Protein AF-T1DVP8-F1 (afdb_monomer)

Solvent-accessible surface area (backbone atoms only — not comparable to full-atom values): 8840 Å² total; per-residue (Å²): 131,79,77,41,39,28,33,31,38,52,31,48,59,34,44,65,61,51,18,40,41,72,55,34,86,56,40,41,77,79,38,34,23,38,67,53,70,70,31,46,52,26,22,42,69,70,41,74,88,59,73,73,39,49,56,69,89,39,65,82,51,50,74,64,54,72,96,73,65,79,42,82,45,71,54,77,83,56,71,92,77,52,89,74,73,96,76,73,63,71,47,76,55,101,91,42,80,46,67,63,50,54,66,54,48,35,43,73,32,49,47,57,90,83,62,55,76,64,98,63,63,62,71,59,45,44,51,51,44,69,75,44,65,50,31,61,60,50,24,51,52,40,47,56,54,65,75,79,110

Structure (mmCIF, N/CA/C/O backbone):
data_AF-T1DVP8-F1
#
_entry.id   AF-T1DVP8-F1
#
loop_
_atom_site.group_PDB
_atom_site.id
_atom_site.type_symbol
_atom_site.label_atom_id
_atom_site.label_alt_id
_atom_site.label_comp_id
_atom_site.labe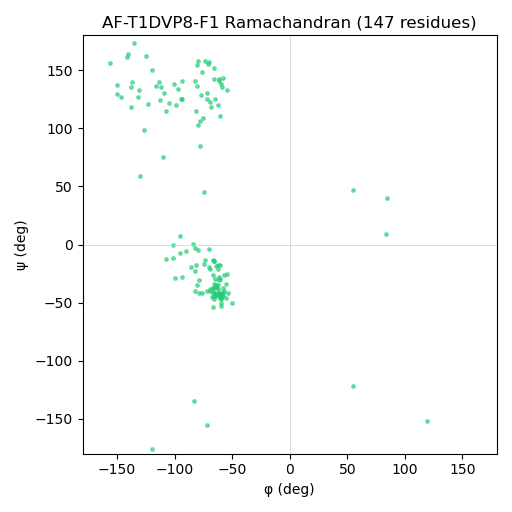l_asym_id
_atom_site.label_entity_id
_atom_site.label_seq_id
_atom_site.pdbx_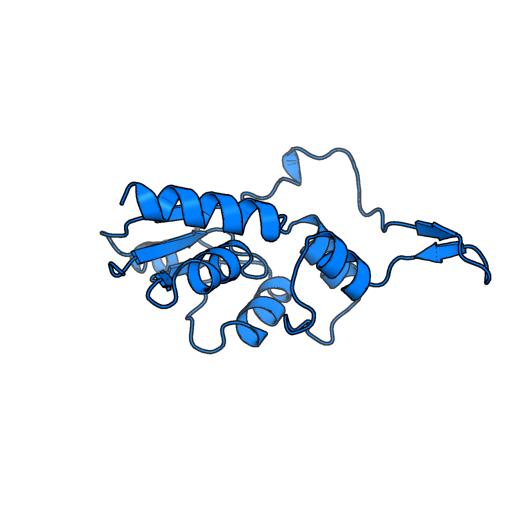PDB_ins_code
_atom_site.Cartn_x
_atom_site.Cartn_y
_atom_site.Cartn_z
_atom_site.occupancy
_atom_site.B_iso_or_equiv
_atom_site.auth_seq_id
_atom_site.auth_comp_id
_atom_site.auth_asym_id
_atom_site.auth_atom_id
_atom_site.pdbx_PDB_model_num
ATOM 1 N N . MET A 1 1 ? -23.608 -2.284 8.034 1.00 61.81 1 MET A N 1
ATOM 2 C CA . MET A 1 1 ? -22.327 -3.017 8.145 1.00 61.81 1 MET A CA 1
ATOM 3 C C . MET A 1 1 ? -21.630 -2.524 9.399 1.00 61.81 1 MET A C 1
ATOM 5 O O . MET A 1 1 ? -21.716 -1.330 9.664 1.00 61.81 1 MET A O 1
ATOM 9 N N . LYS A 1 2 ? -21.035 -3.419 10.195 1.00 75.50 2 LYS A N 1
ATOM 10 C CA . LYS A 1 2 ? -20.311 -3.050 11.421 1.00 75.50 2 LYS A CA 1
ATOM 11 C C . LYS A 1 2 ? -19.127 -2.143 11.053 1.00 75.50 2 LYS A C 1
ATOM 13 O O . LYS A 1 2 ? -18.514 -2.341 9.997 1.00 75.50 2 LYS A O 1
ATOM 18 N N . ASN A 1 3 ? -18.838 -1.140 11.882 1.00 88.12 3 ASN A N 1
ATOM 19 C CA . ASN A 1 3 ? -17.612 -0.357 11.730 1.00 88.12 3 ASN A CA 1
ATOM 20 C C . ASN A 1 3 ? -16.429 -1.295 11.979 1.00 88.12 3 ASN A C 1
ATOM 22 O O . ASN A 1 3 ? -16.401 -1.961 13.009 1.00 88.12 3 ASN A O 1
ATOM 26 N N . LEU A 1 4 ? -15.508 -1.364 11.019 1.00 93.81 4 LEU A N 1
ATOM 27 C CA . LEU A 1 4 ? -14.297 -2.173 11.111 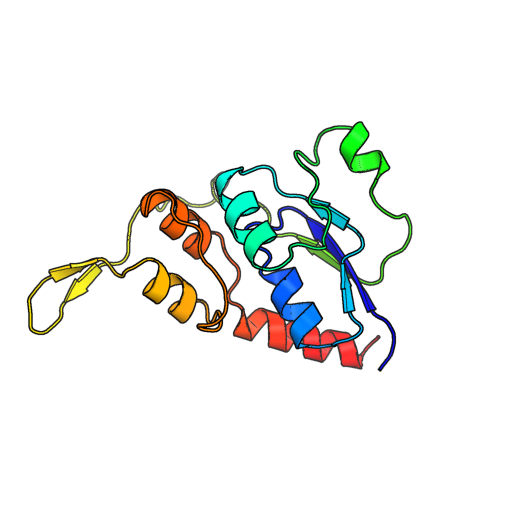1.00 93.81 4 LEU A CA 1
ATOM 28 C C . LEU A 1 4 ? -13.110 -1.231 11.268 1.00 93.81 4 LEU A C 1
ATOM 30 O O . LEU A 1 4 ? -12.945 -0.308 10.474 1.00 93.81 4 LEU A O 1
ATOM 34 N N . THR A 1 5 ? -12.261 -1.484 12.245 1.00 97.00 5 THR A N 1
ATOM 35 C CA . THR A 1 5 ? -11.037 -0.728 12.477 1.00 97.00 5 THR A CA 1
ATOM 36 C C . THR A 1 5 ? -9.820 -1.587 12.186 1.00 97.00 5 THR A C 1
ATOM 38 O O . THR A 1 5 ? -9.753 -2.752 12.572 1.00 97.00 5 THR A O 1
ATOM 41 N N . PHE A 1 6 ? -8.841 -1.024 11.487 1.00 97.56 6 PHE A N 1
ATOM 42 C CA . PHE A 1 6 ? -7.602 -1.734 11.198 1.00 97.56 6 PHE A CA 1
ATOM 43 C C . PHE A 1 6 ? -6.390 -0.817 11.277 1.00 97.56 6 PHE A C 1
ATOM 45 O O . PHE A 1 6 ? -6.512 0.408 11.194 1.00 97.56 6 PHE A O 1
ATOM 52 N N . ILE A 1 7 ? -5.220 -1.430 11.413 1.00 98.12 7 ILE A N 1
ATOM 53 C CA . ILE A 1 7 ? -3.925 -0.769 11.261 1.00 98.12 7 ILE A CA 1
ATOM 54 C C . ILE A 1 7 ? -3.128 -1.423 10.124 1.00 98.12 7 ILE A C 1
ATOM 56 O O . ILE A 1 7 ? -3.305 -2.612 9.855 1.00 98.12 7 ILE A O 1
ATOM 60 N N . ASP A 1 8 ? -2.276 -0.653 9.449 1.00 97.50 8 ASP A N 1
ATOM 61 C CA . ASP A 1 8 ? -1.498 -1.082 8.275 1.00 97.50 8 ASP A CA 1
ATOM 62 C C . ASP A 1 8 ? 0.000 -0.799 8.486 1.00 97.50 8 ASP A C 1
ATOM 64 O O . ASP A 1 8 ? 0.472 0.330 8.349 1.00 97.50 8 ASP A O 1
ATOM 68 N N . LEU A 1 9 ? 0.756 -1.816 8.895 1.00 96.81 9 LEU A N 1
ATOM 69 C CA . LEU A 1 9 ? 2.195 -1.718 9.137 1.00 96.81 9 LEU A CA 1
ATOM 70 C C . LEU A 1 9 ? 2.971 -2.120 7.882 1.00 96.81 9 LEU A C 1
ATOM 72 O O . LEU A 1 9 ? 2.618 -3.097 7.221 1.00 96.81 9 LEU A O 1
ATOM 76 N N . PHE A 1 10 ? 4.064 -1.413 7.581 1.00 96.19 10 PHE A N 1
ATOM 77 C CA . PHE A 1 10 ? 4.789 -1.593 6.314 1.00 96.19 10 PHE A CA 1
ATOM 78 C C . PHE A 1 10 ? 3.827 -1.422 5.125 1.00 96.19 10 PHE A C 1
ATOM 80 O O . PHE A 1 10 ? 3.734 -2.266 4.232 1.00 96.19 10 PHE A O 1
ATOM 87 N N . ALA A 1 11 ? 3.030 -0.352 5.184 1.00 96.81 11 ALA A N 1
ATOM 88 C CA . ALA A 1 11 ? 1.836 -0.168 4.367 1.00 96.81 11 ALA A CA 1
ATOM 89 C C . ALA A 1 11 ? 2.137 -0.102 2.860 1.00 96.81 11 ALA A C 1
ATOM 91 O O . ALA A 1 11 ? 1.255 -0.311 2.016 1.00 96.81 11 ALA A O 1
ATOM 92 N N . GLY A 1 12 ? 3.379 0.215 2.493 1.00 96.44 12 GLY A N 1
ATOM 93 C CA . GLY A 1 12 ? 3.833 0.384 1.129 1.00 96.44 12 GLY A CA 1
ATOM 94 C C . GLY A 1 12 ? 2.976 1.409 0.398 1.00 96.44 12 GLY A C 1
ATOM 95 O O . GLY A 1 12 ? 2.839 2.564 0.792 1.00 96.44 12 GLY A O 1
ATOM 96 N N . VAL A 1 13 ? 2.366 0.970 -0.698 1.00 97.56 13 VAL A N 1
ATOM 97 C CA . VAL A 1 13 ? 1.455 1.797 -1.502 1.00 97.56 13 VAL A CA 1
ATOM 98 C C . VAL A 1 13 ? 0.015 1.827 -0.966 1.00 97.56 13 VAL A C 1
ATOM 100 O O . VAL A 1 13 ? -0.837 2.472 -1.571 1.00 97.56 13 VAL A O 1
ATOM 103 N N . GLY A 1 14 ? -0.277 1.142 0.145 1.00 97.62 14 GLY A N 1
ATOM 104 C CA . GLY A 1 14 ? -1.602 1.071 0.772 1.00 97.62 14 GLY A CA 1
ATOM 105 C C . GLY A 1 14 ? -2.508 0.000 0.165 1.00 97.62 14 GLY A C 1
ATOM 106 O O . GLY A 1 14 ? -3.699 0.223 -0.062 1.00 97.62 14 GLY A O 1
ATOM 107 N N . GLY A 1 15 ? -1.940 -1.166 -0.147 1.00 97.75 15 GLY A N 1
ATOM 108 C CA . GLY A 1 15 ? -2.681 -2.279 -0.743 1.00 97.75 15 GLY A CA 1
ATOM 109 C C . GLY A 1 15 ? -3.739 -2.872 0.189 1.00 97.75 15 GLY A C 1
ATOM 110 O O . GLY A 1 15 ? -4.881 -3.078 -0.233 1.00 97.75 15 GLY A O 1
ATOM 111 N N . PHE A 1 16 ? -3.390 -3.085 1.463 1.00 97.81 16 PHE A N 1
ATOM 112 C CA . PHE A 1 16 ? -4.340 -3.520 2.489 1.00 97.81 16 PHE A CA 1
ATOM 113 C C . PHE A 1 16 ? -5.393 -2.447 2.751 1.00 97.81 16 PHE A C 1
ATOM 115 O O . PHE A 1 16 ? -6.586 -2.750 2.697 1.00 97.81 16 PHE A O 1
ATOM 122 N N . HIS A 1 17 ? -4.974 -1.187 2.915 1.00 97.81 17 HIS A N 1
ATOM 123 C CA . HIS A 1 17 ? -5.893 -0.057 3.037 1.00 97.81 17 HIS A CA 1
ATOM 124 C C . HIS A 1 17 ? -6.944 -0.043 1.917 1.00 97.81 17 HIS A C 1
ATOM 126 O O . HIS A 1 17 ? -8.151 0.017 2.181 1.00 97.81 17 HIS A O 1
ATOM 132 N N . LEU A 1 18 ? -6.512 -0.154 0.654 1.00 98.00 18 LEU A N 1
ATOM 133 C CA . LEU A 1 18 ? -7.431 -0.206 -0.482 1.00 98.00 18 LEU A CA 1
ATOM 134 C C . LEU A 1 18 ? -8.378 -1.404 -0.385 1.00 98.00 18 LEU A C 1
ATOM 136 O O . LEU A 1 18 ? -9.574 -1.260 -0.627 1.00 98.00 18 LEU A O 1
ATOM 140 N N . ALA A 1 19 ? -7.853 -2.588 -0.068 1.00 97.75 19 ALA A N 1
ATOM 141 C CA . ALA A 1 19 ? -8.639 -3.812 0.009 1.00 97.75 19 ALA A CA 1
ATOM 142 C C . ALA A 1 19 ? -9.758 -3.707 1.055 1.00 97.75 19 ALA A C 1
ATOM 144 O O . ALA A 1 19 ? -10.916 -3.946 0.711 1.00 97.75 19 ALA A O 1
ATOM 145 N N . PHE A 1 20 ? -9.443 -3.281 2.281 1.00 96.81 20 PHE A N 1
ATOM 146 C CA . PHE A 1 20 ? -10.423 -3.167 3.364 1.00 96.81 20 PHE A CA 1
ATOM 147 C C . PHE A 1 20 ? -11.453 -2.067 3.112 1.00 96.81 20 PHE A C 1
ATOM 149 O O . PHE A 1 20 ? -12.650 -2.324 3.220 1.00 96.81 20 PHE A O 1
ATOM 156 N N . THR A 1 21 ? -11.031 -0.880 2.672 1.00 95.62 21 THR A N 1
ATOM 157 C CA . THR A 1 21 ? -11.965 0.222 2.359 1.00 95.62 21 THR A CA 1
ATOM 158 C C . THR A 1 21 ? -12.862 -0.069 1.151 1.00 95.62 21 THR A C 1
ATOM 160 O O . THR A 1 21 ? -13.972 0.454 1.050 1.00 95.62 21 THR A O 1
ATOM 163 N N . LYS A 1 22 ? -12.421 -0.928 0.219 1.00 96.38 22 LYS A N 1
ATOM 164 C CA . LYS A 1 22 ? -13.246 -1.409 -0.905 1.00 96.38 22 LYS A CA 1
ATOM 165 C C . LYS A 1 22 ? -14.107 -2.622 -0.568 1.00 96.38 22 LYS A C 1
ATOM 167 O O . LYS A 1 22 ? -15.032 -2.899 -1.334 1.00 96.38 22 LYS A O 1
ATOM 172 N N . ALA A 1 23 ? -13.780 -3.364 0.484 1.00 95.44 23 ALA A N 1
ATOM 173 C CA . ALA A 1 23 ? -14.575 -4.474 1.000 1.00 95.44 23 ALA A CA 1
ATOM 174 C C . ALA A 1 23 ? -15.703 -3.971 1.918 1.00 95.44 23 ALA A C 1
ATOM 176 O O . ALA A 1 23 ? -16.834 -4.436 1.816 1.00 95.44 23 ALA A O 1
ATOM 177 N N . ASN A 1 24 ? -15.420 -2.966 2.751 1.00 94.38 24 ASN A N 1
ATOM 178 C CA . ASN A 1 24 ? -16.377 -2.321 3.644 1.00 94.38 24 ASN A CA 1
ATOM 179 C C . ASN A 1 24 ? -16.164 -0.801 3.622 1.00 94.38 24 ASN A C 1
ATOM 181 O O . ASN A 1 24 ? -15.116 -0.304 4.028 1.00 94.38 24 ASN A O 1
ATOM 185 N N . SER A 1 25 ? -17.179 -0.051 3.187 1.00 92.06 25 SER A N 1
ATOM 186 C CA . SER A 1 25 ? -17.135 1.418 3.142 1.00 92.06 25 SER A CA 1
ATOM 187 C C . SER A 1 25 ? -17.008 2.073 4.521 1.00 92.06 25 SER A C 1
ATOM 189 O O . SER A 1 25 ? -16.634 3.238 4.599 1.00 92.06 25 SER A O 1
ATOM 191 N N . SER A 1 26 ? -17.327 1.338 5.589 1.00 92.12 26 SER A N 1
ATOM 192 C CA . SER A 1 26 ? -17.171 1.760 6.983 1.00 92.12 26 SER A CA 1
ATOM 193 C C . SER A 1 26 ? -15.860 1.272 7.615 1.00 92.12 26 SER A C 1
ATOM 195 O O . SER A 1 26 ? -15.690 1.403 8.826 1.00 92.12 26 SER A O 1
ATOM 197 N N . ALA A 1 27 ? -14.947 0.675 6.836 1.00 95.38 27 ALA A N 1
ATOM 198 C CA . ALA A 1 27 ? -13.622 0.321 7.329 1.00 95.38 27 ALA A CA 1
ATOM 199 C C . ALA A 1 27 ? -12.768 1.580 7.529 1.00 95.38 27 ALA A C 1
ATOM 201 O O . ALA A 1 27 ? -12.652 2.411 6.627 1.00 95.38 27 ALA A O 1
ATOM 202 N N . HIS A 1 28 ? -12.142 1.697 8.696 1.00 95.56 28 HIS A N 1
ATOM 203 C CA . HIS A 1 28 ? -11.336 2.843 9.086 1.00 95.56 28 HIS A CA 1
ATOM 204 C C . HIS A 1 28 ? -9.912 2.415 9.450 1.00 95.56 28 HIS A C 1
ATOM 206 O O . HIS A 1 28 ? -9.699 1.629 10.374 1.00 95.56 28 HIS A O 1
ATOM 212 N N . CYS A 1 29 ? -8.935 2.972 8.736 1.00 97.38 29 CYS A N 1
ATOM 213 C CA . CYS A 1 29 ? -7.519 2.808 9.044 1.00 97.38 29 CYS A CA 1
ATOM 214 C C . CYS A 1 29 ? -7.157 3.735 10.209 1.00 97.38 29 CYS A C 1
ATOM 216 O O . CYS A 1 29 ? -7.088 4.949 10.023 1.00 97.38 29 CYS A O 1
ATOM 218 N N . LEU A 1 30 ? -6.954 3.187 11.407 1.00 97.50 30 LEU A N 1
ATOM 219 C CA . LEU A 1 30 ? -6.608 3.975 12.595 1.00 97.50 30 LEU A CA 1
ATOM 220 C C . LEU A 1 30 ? -5.132 4.378 12.625 1.00 97.50 30 LEU A C 1
ATOM 222 O O . LEU A 1 30 ? -4.795 5.431 13.154 1.00 97.50 30 LEU A O 1
ATOM 226 N N . PHE A 1 31 ? -4.262 3.549 12.054 1.00 97.94 31 PHE A N 1
ATOM 227 C CA . PHE A 1 31 ? -2.824 3.783 12.021 1.00 97.94 31 PHE A CA 1
ATOM 228 C C . PHE A 1 31 ? -2.234 3.144 10.767 1.00 97.94 31 PHE A C 1
ATOM 230 O O . PHE A 1 31 ? -2.591 2.018 10.427 1.00 97.94 31 PHE A O 1
ATOM 237 N N . ALA A 1 32 ? -1.333 3.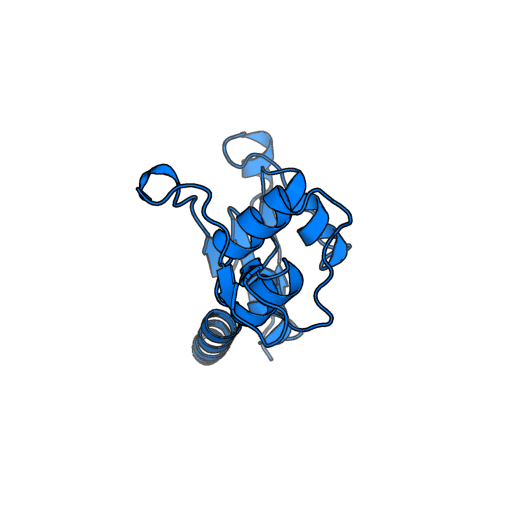845 10.086 1.00 97.94 32 ALA A N 1
ATOM 238 C CA . ALA A 1 32 ? -0.557 3.287 8.986 1.00 97.94 32 ALA A CA 1
ATOM 239 C C . ALA A 1 32 ? 0.898 3.733 9.097 1.00 97.94 32 ALA A C 1
ATOM 241 O O . ALA A 1 32 ? 1.140 4.898 9.397 1.00 97.94 32 ALA A O 1
ATOM 242 N N . SER A 1 33 ? 1.856 2.849 8.825 1.00 97.81 33 SER A N 1
ATOM 243 C CA . SER A 1 33 ? 3.286 3.175 8.867 1.00 97.81 33 SER A CA 1
ATOM 244 C C . SER A 1 33 ? 4.003 2.716 7.602 1.00 97.81 33 SER A C 1
ATOM 246 O O . SER A 1 33 ? 3.829 1.582 7.158 1.00 97.81 33 SER A O 1
ATOM 248 N N . GLU A 1 34 ? 4.816 3.602 7.028 1.00 97.31 34 GLU A N 1
ATOM 249 C CA . GLU A 1 34 ? 5.666 3.323 5.874 1.00 97.31 34 GLU A CA 1
ATOM 250 C C . GLU A 1 34 ? 6.931 4.187 5.915 1.00 97.31 34 GLU A C 1
ATOM 252 O O . GLU A 1 34 ? 6.854 5.408 6.042 1.00 97.31 34 GLU A O 1
ATOM 257 N N . ILE A 1 35 ? 8.104 3.572 5.757 1.00 96.69 35 ILE A N 1
ATOM 258 C CA . ILE A 1 35 ? 9.405 4.254 5.837 1.00 96.69 35 ILE A CA 1
ATOM 259 C C . ILE A 1 35 ? 9.925 4.712 4.462 1.00 96.69 35 ILE A C 1
ATOM 261 O O . ILE A 1 35 ? 10.652 5.702 4.366 1.00 96.69 35 ILE A O 1
ATOM 265 N N . ASP A 1 36 ? 9.552 4.035 3.371 1.00 95.81 36 ASP A N 1
ATOM 266 C CA . ASP A 1 36 ? 10.003 4.376 2.025 1.00 95.81 36 ASP A CA 1
ATOM 267 C C . ASP A 1 36 ? 9.275 5.619 1.500 1.00 95.81 36 ASP A C 1
ATOM 269 O O . ASP A 1 36 ? 8.108 5.596 1.106 1.00 95.81 36 ASP A O 1
ATOM 273 N N . SER A 1 37 ? 10.014 6.725 1.408 1.00 97.19 37 SER A N 1
ATOM 274 C CA . SER A 1 37 ? 9.509 8.007 0.897 1.00 97.19 37 SER A CA 1
ATOM 275 C C . SER A 1 37 ? 8.878 7.933 -0.503 1.00 97.19 37 SER A C 1
ATOM 277 O O . SER A 1 37 ? 8.038 8.767 -0.848 1.00 97.19 37 SER A O 1
ATOM 279 N N . SER A 1 38 ? 9.261 6.964 -1.345 1.00 97.06 38 SER A N 1
ATOM 280 C CA . SER A 1 38 ? 8.644 6.808 -2.666 1.00 97.06 38 SER A CA 1
ATOM 281 C C . SER A 1 38 ? 7.265 6.157 -2.551 1.00 97.06 38 SER A C 1
ATOM 283 O O . SER A 1 38 ? 6.338 6.587 -3.239 1.00 97.06 38 SER A O 1
ATOM 285 N N . ALA A 1 39 ? 7.115 5.145 -1.699 1.00 97.38 39 ALA A N 1
ATOM 286 C CA . ALA A 1 39 ? 5.854 4.477 -1.403 1.00 97.38 39 ALA A CA 1
ATOM 287 C C . ALA A 1 39 ? 4.882 5.424 -0.692 1.00 97.38 39 ALA A C 1
ATOM 289 O O . ALA A 1 39 ? 3.728 5.522 -1.110 1.00 97.38 39 ALA A O 1
ATOM 290 N N . GLN A 1 40 ? 5.374 6.233 0.255 1.00 98.12 40 GLN A N 1
ATOM 291 C CA . GLN A 1 40 ? 4.591 7.291 0.900 1.00 98.12 40 GLN A CA 1
ATOM 292 C C . GLN A 1 40 ? 3.952 8.244 -0.123 1.00 98.12 40 GLN A C 1
ATOM 294 O O . GLN A 1 40 ? 2.786 8.608 0.020 1.00 98.12 40 GLN A O 1
ATOM 299 N N . LYS A 1 41 ? 4.668 8.641 -1.189 1.00 98.31 41 LYS A N 1
ATOM 300 C CA . LYS A 1 41 ? 4.094 9.491 -2.255 1.00 98.31 41 LYS A CA 1
ATOM 301 C C . LYS A 1 41 ? 2.897 8.819 -2.928 1.00 98.31 41 LYS A C 1
ATOM 303 O O . LYS A 1 41 ? 1.876 9.465 -3.149 1.00 98.31 41 LYS A O 1
ATOM 308 N N . THR A 1 42 ? 3.005 7.530 -3.240 1.00 98.38 42 THR A N 1
ATOM 309 C CA . THR A 1 42 ? 1.905 6.755 -3.834 1.00 98.38 42 THR A CA 1
ATOM 310 C C . THR A 1 42 ? 0.742 6.598 -2.860 1.00 98.38 42 THR A C 1
ATOM 312 O O . THR A 1 42 ? -0.410 6.777 -3.254 1.00 98.38 42 THR A O 1
ATOM 315 N N . TYR A 1 43 ? 1.030 6.328 -1.587 1.00 98.56 43 TYR A N 1
ATOM 316 C CA . TYR A 1 43 ? 0.023 6.187 -0.542 1.00 98.56 43 TYR A CA 1
ATOM 317 C C . TYR A 1 43 ? -0.811 7.469 -0.392 1.00 98.56 43 TYR A C 1
ATOM 319 O O . TYR A 1 43 ? -2.031 7.431 -0.544 1.00 98.56 43 TYR A O 1
ATOM 327 N N . HIS A 1 44 ? -0.171 8.629 -0.207 1.00 98.25 44 HIS A N 1
ATOM 328 C CA . HIS A 1 44 ? -0.865 9.912 -0.022 1.00 98.25 44 HIS A CA 1
ATOM 329 C C . HIS A 1 44 ? -1.728 10.325 -1.224 1.00 98.25 44 HIS A C 1
ATOM 331 O O . HIS A 1 44 ? -2.765 10.962 -1.048 1.00 98.25 44 HIS A O 1
ATOM 337 N N . LEU A 1 45 ? -1.358 9.940 -2.452 1.00 98.19 45 LEU A N 1
ATOM 338 C CA . LEU A 1 45 ? -2.193 10.206 -3.631 1.00 98.19 45 LEU A CA 1
ATOM 339 C C . LEU A 1 45 ? -3.536 9.462 -3.594 1.00 98.19 45 LEU A C 1
ATOM 341 O O . LEU A 1 45 ? -4.518 9.940 -4.174 1.00 98.19 45 LEU A O 1
ATOM 345 N N . ASN A 1 46 ? -3.570 8.294 -2.952 1.00 98.38 46 ASN A N 1
ATOM 346 C CA . ASN A 1 46 ? -4.741 7.424 -2.884 1.00 98.38 46 ASN A CA 1
ATOM 347 C C . ASN A 1 46 ? -5.510 7.577 -1.562 1.00 98.38 46 ASN A C 1
ATOM 349 O O . ASN A 1 46 ? -6.733 7.441 -1.565 1.00 98.38 46 ASN A O 1
ATOM 353 N N . PHE A 1 47 ? -4.825 7.942 -0.474 1.00 97.62 47 PHE A N 1
ATOM 354 C CA . PHE A 1 47 ? -5.380 8.094 0.876 1.00 97.62 47 PHE A CA 1
ATOM 355 C C . PHE A 1 47 ? -4.988 9.445 1.506 1.00 97.62 47 PHE A C 1
ATOM 357 O O . PHE A 1 47 ? -4.382 9.481 2.574 1.00 97.62 47 PHE A O 1
ATOM 364 N N . PRO A 1 48 ? -5.339 10.589 0.884 1.00 96.94 48 PRO A N 1
ATOM 365 C CA . PRO A 1 48 ? -4.845 11.910 1.299 1.00 96.94 48 PRO A CA 1
ATOM 366 C C . PRO A 1 48 ? -5.320 12.362 2.687 1.00 96.94 48 PRO A C 1
ATOM 368 O O . PRO A 1 48 ? -4.803 13.335 3.222 1.00 96.94 48 PRO A O 1
ATOM 371 N N . LYS A 1 49 ? -6.333 11.696 3.253 1.00 95.75 49 LYS A N 1
ATOM 372 C CA . LYS A 1 49 ? -6.880 11.997 4.584 1.00 95.75 49 LYS A CA 1
ATOM 373 C C . LYS A 1 49 ? -6.279 11.130 5.690 1.00 95.75 49 LYS A C 1
ATOM 375 O O . LYS A 1 49 ? -6.598 11.337 6.854 1.00 95.75 49 LYS A O 1
ATOM 380 N N . THR A 1 50 ? -5.475 10.135 5.334 1.00 95.62 50 THR A N 1
ATOM 381 C CA . THR A 1 50 ? -4.890 9.203 6.292 1.00 95.62 50 THR A CA 1
ATOM 382 C C . THR A 1 50 ? -3.517 9.700 6.692 1.00 95.62 50 THR A C 1
ATOM 384 O O . THR A 1 50 ? -2.665 9.922 5.834 1.00 95.62 50 THR A O 1
ATOM 387 N N . LEU A 1 51 ? -3.307 9.856 7.997 1.00 95.81 51 LEU A N 1
ATOM 388 C CA . LEU A 1 51 ? -1.987 10.129 8.541 1.00 95.81 51 LEU A CA 1
ATOM 389 C C . LEU A 1 51 ? -1.113 8.882 8.368 1.00 95.81 51 LEU A C 1
ATOM 391 O O . LEU A 1 51 ? -1.480 7.798 8.823 1.00 95.81 51 LEU A O 1
ATOM 395 N N . LEU A 1 52 ? 0.015 9.044 7.681 1.00 96.88 52 LEU A N 1
ATOM 396 C CA . LEU A 1 52 ? 0.987 7.985 7.444 1.00 96.88 52 LEU A CA 1
ATOM 397 C C . LEU A 1 52 ? 2.226 8.247 8.299 1.00 96.88 52 LEU A C 1
ATOM 399 O O . LEU A 1 52 ? 2.922 9.245 8.112 1.00 96.88 52 LEU A O 1
ATOM 403 N N . PHE A 1 53 ? 2.475 7.352 9.245 1.00 97.38 53 PHE A N 1
ATOM 404 C CA . PHE A 1 53 ? 3.618 7.397 10.143 1.00 97.38 53 PHE A CA 1
ATOM 405 C C . PHE A 1 53 ? 4.875 6.850 9.456 1.00 97.38 53 PHE A C 1
ATOM 407 O O . PHE A 1 53 ? 4.795 6.067 8.509 1.00 97.38 53 PHE A O 1
ATOM 414 N N . GLY A 1 54 ? 6.041 7.292 9.924 1.00 95.56 54 GLY A N 1
ATOM 415 C CA . GLY A 1 54 ? 7.338 6.898 9.377 1.00 95.56 54 GLY A CA 1
ATOM 416 C C . GLY A 1 54 ? 7.835 5.565 9.936 1.00 95.56 54 GLY A C 1
ATOM 417 O O . GLY A 1 54 ? 7.088 4.592 10.018 1.00 95.56 54 GLY A O 1
ATOM 418 N N . ASP A 1 55 ? 9.112 5.529 10.313 1.00 95.88 55 ASP A N 1
ATOM 419 C CA . ASP A 1 55 ? 9.799 4.344 10.829 1.00 95.88 55 ASP A CA 1
ATOM 420 C C . ASP A 1 55 ? 9.155 3.804 12.120 1.00 95.88 55 ASP A C 1
ATOM 422 O O . ASP A 1 55 ? 9.259 4.403 13.191 1.00 95.88 55 ASP A O 1
ATOM 426 N N . ILE A 1 56 ? 8.517 2.635 12.022 1.00 95.44 56 ILE A N 1
ATOM 427 C CA . ILE A 1 56 ? 7.829 1.977 13.140 1.00 95.44 56 ILE A CA 1
ATOM 428 C C . ILE A 1 56 ? 8.776 1.526 14.263 1.00 95.44 56 ILE A C 1
ATOM 430 O O . ILE A 1 56 ? 8.321 1.193 15.355 1.00 95.44 56 ILE A O 1
ATOM 434 N N . THR A 1 57 ? 10.090 1.495 14.031 1.00 95.50 57 THR A N 1
ATOM 435 C CA . THR A 1 57 ? 11.066 1.122 15.064 1.00 95.50 57 THR A CA 1
ATOM 436 C C . THR A 1 57 ? 11.275 2.226 16.104 1.00 95.50 57 THR A C 1
ATOM 438 O O . THR A 1 57 ? 11.759 1.945 17.201 1.00 95.50 57 THR A O 1
ATOM 441 N N . LEU A 1 58 ? 10.855 3.459 15.803 1.00 97.50 58 LEU A N 1
ATOM 442 C CA . LEU A 1 58 ? 10.973 4.610 16.693 1.00 97.50 58 LEU A CA 1
ATOM 443 C C . LEU A 1 58 ? 9.863 4.627 17.748 1.00 97.50 58 LEU A C 1
ATOM 445 O O . LEU A 1 58 ? 8.681 4.437 17.443 1.00 97.50 58 LEU A O 1
ATOM 449 N N . LYS A 1 59 ? 10.239 4.919 18.997 1.00 96.38 59 LYS A N 1
ATOM 450 C CA . LYS A 1 59 ? 9.313 4.960 20.135 1.00 96.38 59 LYS A CA 1
ATOM 451 C C . LYS A 1 59 ? 8.198 5.984 19.921 1.00 96.38 59 LYS A C 1
ATOM 453 O O . LYS A 1 59 ? 7.035 5.656 20.141 1.00 96.38 59 LYS A O 1
ATOM 458 N N . GLU A 1 60 ? 8.526 7.168 19.402 1.00 95.56 60 GLU A N 1
ATOM 459 C CA . GLU A 1 60 ? 7.529 8.198 19.108 1.00 95.56 60 GLU A CA 1
ATOM 460 C C . GLU A 1 60 ? 6.485 7.759 18.068 1.00 95.56 60 GLU A C 1
ATOM 462 O O . GLU A 1 60 ? 5.352 8.233 18.106 1.00 95.56 60 GLU A O 1
ATOM 467 N N . MET A 1 61 ? 6.819 6.840 17.152 1.00 95.00 61 MET A N 1
ATOM 468 C CA . MET A 1 61 ? 5.850 6.292 16.197 1.00 95.00 61 MET A CA 1
ATOM 469 C C . MET A 1 61 ? 4.982 5.222 16.862 1.00 95.00 61 MET A C 1
ATOM 471 O O . MET A 1 61 ? 3.767 5.210 16.671 1.00 95.00 61 MET A O 1
ATOM 475 N N . GLN A 1 62 ? 5.585 4.354 17.679 1.00 95.69 62 GLN A N 1
ATOM 476 C CA . GLN A 1 62 ? 4.876 3.287 18.395 1.00 95.69 62 GLN A CA 1
ATOM 477 C C . GLN A 1 62 ? 3.861 3.824 19.405 1.00 95.69 62 GLN A C 1
ATOM 479 O O . GLN A 1 62 ? 2.788 3.244 19.555 1.00 95.69 62 GLN A O 1
ATOM 484 N N . ASP A 1 63 ? 4.156 4.953 20.052 1.00 96.75 63 ASP A N 1
ATOM 485 C CA . ASP A 1 63 ? 3.250 5.578 21.022 1.00 96.75 63 ASP A CA 1
ATOM 486 C C . ASP A 1 63 ? 1.951 6.111 20.380 1.00 96.75 63 ASP A C 1
ATOM 488 O O . ASP A 1 63 ? 0.980 6.382 21.084 1.00 96.75 63 ASP A O 1
ATOM 492 N N . ASN A 1 64 ? 1.896 6.207 19.045 1.00 96.69 64 ASN A N 1
ATOM 493 C CA . ASN A 1 64 ? 0.689 6.559 18.292 1.00 96.69 64 ASN A CA 1
ATOM 494 C C . ASN A 1 64 ? 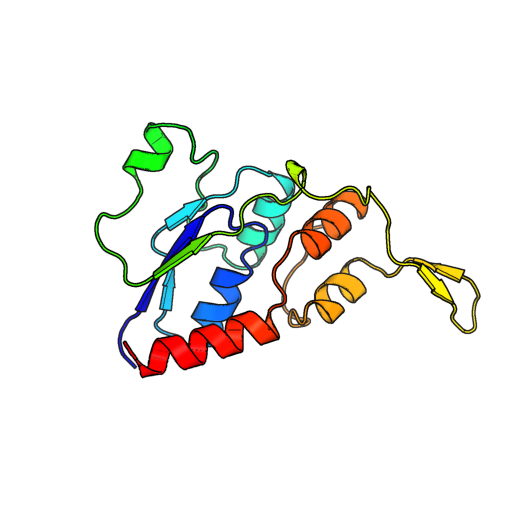-0.170 5.341 17.889 1.00 96.69 64 ASN A C 1
ATOM 496 O O . ASN A 1 64 ? -1.257 5.522 17.334 1.00 96.69 64 ASN A O 1
ATOM 500 N N . ILE A 1 65 ? 0.284 4.104 18.132 1.00 97.00 65 ILE A N 1
ATOM 501 C CA . ILE A 1 65 ? -0.489 2.901 17.795 1.00 97.00 65 ILE A CA 1
ATOM 502 C C . ILE A 1 65 ? -1.675 2.777 18.770 1.00 97.00 65 ILE A C 1
ATOM 504 O O . ILE A 1 65 ? -1.473 2.754 19.988 1.00 97.00 65 ILE A O 1
ATOM 508 N N . PRO A 1 66 ? -2.923 2.668 18.277 1.00 96.81 66 PRO A N 1
ATOM 509 C CA . PRO A 1 66 ? -4.085 2.512 19.142 1.00 96.81 66 PRO A CA 1
ATOM 510 C C . PRO A 1 66 ? -4.052 1.169 19.882 1.00 96.81 66 PRO A C 1
ATOM 512 O O . PRO A 1 66 ? -3.702 0.139 19.313 1.00 96.81 66 PRO A O 1
ATOM 515 N N . GLN A 1 67 ? -4.498 1.168 21.141 1.00 95.88 67 GLN A N 1
ATOM 516 C CA . GLN A 1 67 ? -4.575 -0.047 21.969 1.00 95.88 67 GLN A CA 1
ATOM 517 C C . GLN A 1 67 ? -5.648 -1.039 21.495 1.00 95.88 67 GLN A C 1
ATOM 519 O O . GLN A 1 67 ? -5.591 -2.224 21.819 1.00 95.88 67 GLN A O 1
ATOM 524 N N . HIS A 1 68 ? -6.637 -0.558 20.738 1.00 95.81 68 HIS A N 1
ATOM 525 C CA . HIS A 1 68 ? -7.752 -1.360 20.249 1.00 95.81 68 HIS A CA 1
ATOM 526 C C . HIS A 1 68 ? -7.967 -1.126 18.755 1.00 95.81 68 HIS A C 1
ATOM 528 O O . HIS A 1 68 ? -8.117 0.008 18.302 1.00 95.81 68 HIS A O 1
ATOM 534 N N . PHE A 1 69 ? -7.989 -2.224 18.011 1.00 96.31 69 PHE A N 1
ATOM 535 C CA . PHE A 1 69 ? -8.334 -2.314 16.598 1.00 96.31 69 PHE A CA 1
ATOM 536 C C . PHE A 1 69 ? -8.800 -3.750 16.321 1.00 96.31 69 PHE A C 1
ATOM 538 O O . PHE A 1 69 ? -8.422 -4.669 17.048 1.00 96.31 69 PHE A O 1
ATOM 545 N N . ASP A 1 70 ? -9.597 -3.960 15.275 1.00 96.31 70 ASP A N 1
ATOM 546 C CA . ASP A 1 70 ? -10.094 -5.300 14.937 1.00 96.31 70 ASP A CA 1
ATOM 547 C C . ASP A 1 70 ? -9.049 -6.121 14.165 1.00 96.31 70 ASP A C 1
ATOM 549 O O . ASP A 1 70 ? -8.975 -7.340 14.310 1.00 96.31 70 ASP A O 1
ATOM 553 N N . ILE A 1 71 ? -8.248 -5.462 13.316 1.00 96.69 71 ILE A N 1
ATOM 554 C CA . ILE A 1 71 ? -7.305 -6.127 12.404 1.00 96.69 71 ILE A CA 1
ATOM 555 C C . ILE A 1 71 ? -5.956 -5.400 12.361 1.00 96.69 71 ILE A C 1
ATOM 557 O O . ILE A 1 71 ? -5.895 -4.185 12.179 1.00 96.69 71 ILE A O 1
ATOM 561 N N . LEU A 1 72 ? -4.864 -6.164 12.425 1.00 97.25 72 LEU A N 1
ATOM 562 C CA . LEU A 1 72 ? -3.517 -5.712 12.070 1.00 97.25 72 LEU A CA 1
ATOM 563 C C . LEU A 1 72 ? -3.135 -6.295 10.710 1.00 97.25 72 LEU A C 1
ATOM 565 O O . LEU A 1 72 ? -3.100 -7.512 10.536 1.00 97.25 72 LEU A O 1
ATOM 569 N N . CYS A 1 73 ? -2.828 -5.423 9.755 1.00 96.69 73 CYS A N 1
ATOM 570 C CA . CYS A 1 73 ? -2.226 -5.789 8.477 1.00 96.69 73 CYS A CA 1
ATOM 571 C C . CYS A 1 73 ? -0.726 -5.496 8.527 1.00 96.69 73 CYS A C 1
ATOM 573 O O . CYS A 1 73 ? -0.322 -4.459 9.051 1.00 96.69 73 CYS A O 1
ATOM 575 N N . ALA A 1 74 ? 0.097 -6.399 7.994 1.00 93.88 74 ALA A N 1
ATOM 576 C CA . ALA A 1 74 ? 1.534 -6.174 7.892 1.00 93.88 74 ALA A CA 1
ATOM 577 C C . ALA A 1 74 ? 2.121 -6.835 6.641 1.00 93.88 74 ALA A C 1
ATOM 579 O O . ALA A 1 74 ? 1.950 -8.036 6.425 1.00 93.88 74 ALA A O 1
ATOM 580 N N . GLY A 1 75 ? 2.835 -6.050 5.830 1.00 85.31 75 GLY A N 1
ATOM 581 C CA . GLY A 1 75 ? 3.585 -6.516 4.662 1.00 85.31 75 GLY A CA 1
ATOM 582 C C . GLY A 1 75 ? 5.093 -6.431 4.889 1.00 85.31 75 GLY A C 1
ATOM 583 O O . GLY A 1 75 ? 5.737 -5.525 4.372 1.00 85.31 75 GLY A O 1
ATOM 584 N N . PHE A 1 76 ? 5.666 -7.349 5.673 1.00 83.50 76 PHE A N 1
ATOM 585 C CA . PHE A 1 76 ? 7.094 -7.300 6.008 1.00 83.50 76 PHE A CA 1
ATOM 586 C C . PHE A 1 76 ? 7.994 -7.328 4.756 1.00 83.50 76 PHE A C 1
ATOM 588 O O . PHE A 1 76 ? 7.695 -8.045 3.794 1.00 83.50 76 PHE A O 1
ATOM 595 N N . PRO A 1 77 ? 9.122 -6.592 4.754 1.00 72.44 77 PRO A N 1
ATOM 596 C CA . PRO A 1 77 ? 10.023 -6.554 3.610 1.00 72.44 77 PRO A CA 1
ATOM 597 C C . PRO A 1 77 ? 10.616 -7.941 3.328 1.00 72.44 77 PRO A C 1
ATOM 599 O O . PRO A 1 77 ? 11.329 -8.518 4.144 1.00 72.44 77 PRO A O 1
ATOM 602 N N . CYS A 1 78 ? 10.368 -8.460 2.125 1.00 70.88 78 CYS A N 1
ATOM 603 C CA . CYS A 1 78 ? 10.857 -9.772 1.684 1.00 70.88 78 CYS A CA 1
ATOM 604 C C . CYS A 1 78 ? 12.313 -9.734 1.164 1.00 70.88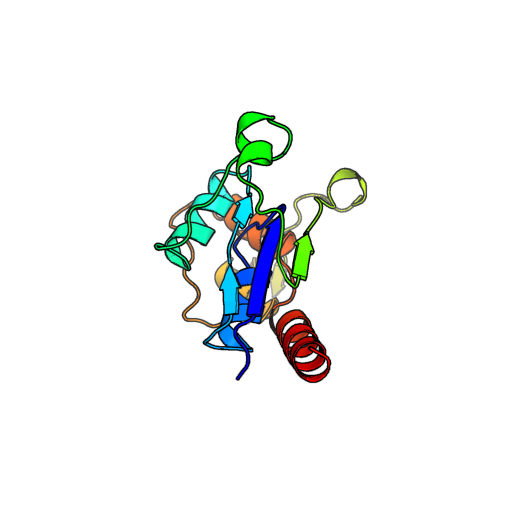 78 CYS A C 1
ATOM 606 O O . CYS A 1 78 ? 12.881 -10.760 0.804 1.00 70.88 78 CYS A O 1
ATOM 608 N N . GLN A 1 79 ? 12.953 -8.558 1.111 1.00 61.00 79 GLN A N 1
ATOM 609 C CA . GLN A 1 79 ? 14.272 -8.381 0.482 1.00 61.00 79 GLN A CA 1
ATOM 610 C C . GLN A 1 79 ? 15.386 -9.219 1.131 1.00 61.00 79 GLN A C 1
ATOM 612 O O . GLN A 1 79 ? 16.284 -9.655 0.422 1.00 61.00 79 GLN A O 1
ATOM 617 N N . AL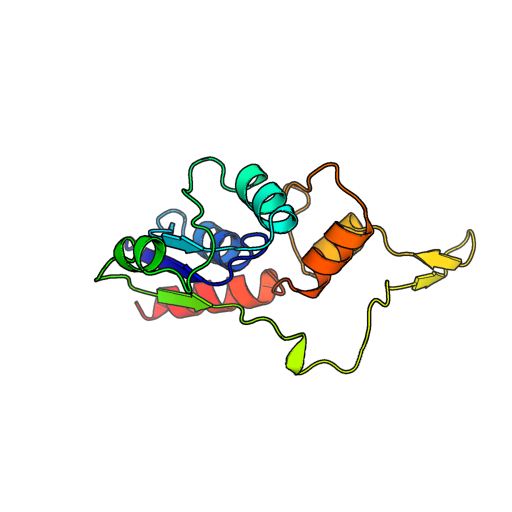A A 1 80 ? 15.305 -9.513 2.433 1.00 57.16 80 ALA A N 1
ATOM 618 C CA . ALA A 1 80 ? 16.246 -10.424 3.095 1.00 57.16 80 ALA A CA 1
ATOM 619 C C . ALA A 1 80 ? 16.068 -11.900 2.675 1.00 57.16 80 ALA A C 1
ATOM 621 O O . ALA A 1 80 ? 16.982 -12.701 2.847 1.00 57.16 80 ALA A O 1
ATOM 622 N N . PHE A 1 81 ? 14.907 -12.259 2.118 1.00 52.81 81 PHE A N 1
ATOM 623 C CA . PHE A 1 81 ? 14.531 -13.630 1.761 1.00 52.81 81 PHE A CA 1
ATOM 624 C C . PHE A 1 81 ? 14.533 -13.894 0.243 1.00 52.81 81 PHE A C 1
ATOM 626 O O . PHE A 1 81 ? 14.474 -15.049 -0.175 1.00 52.81 81 PHE A O 1
ATOM 633 N N . SER A 1 82 ? 14.605 -12.853 -0.598 1.00 54.53 82 SER A N 1
ATOM 634 C CA . SER A 1 82 ? 14.548 -12.971 -2.062 1.00 54.53 82 SER A CA 1
ATOM 635 C C . SER A 1 82 ? 15.936 -12.926 -2.709 1.00 54.53 82 SER A C 1
ATOM 637 O O . SER A 1 82 ? 16.634 -11.920 -2.634 1.00 54.53 82 SER A O 1
ATOM 639 N N . ILE A 1 83 ? 16.299 -13.994 -3.429 1.00 54.19 83 ILE A N 1
ATOM 640 C CA . ILE A 1 83 ? 17.542 -14.102 -4.225 1.00 54.19 83 ILE A CA 1
ATOM 641 C C . ILE A 1 83 ? 17.395 -13.406 -5.599 1.00 54.19 83 ILE A C 1
ATOM 643 O O . ILE A 1 83 ? 18.377 -13.083 -6.267 1.00 54.19 83 ILE A O 1
ATOM 647 N N . ALA A 1 84 ? 16.161 -13.141 -6.038 1.00 58.47 84 ALA A N 1
ATOM 648 C CA . ALA A 1 84 ? 15.875 -12.493 -7.313 1.00 58.47 84 ALA A CA 1
ATOM 649 C C . ALA A 1 84 ? 16.034 -10.965 -7.192 1.00 58.47 84 ALA A C 1
ATOM 651 O O . ALA A 1 84 ? 15.302 -10.319 -6.445 1.00 58.47 84 ALA A O 1
ATOM 652 N N . GLY A 1 85 ? 17.010 -10.399 -7.912 1.00 57.56 85 GLY A N 1
ATOM 653 C CA . GLY A 1 85 ? 17.348 -8.967 -7.902 1.00 57.56 85 GLY A CA 1
ATOM 654 C C . GLY A 1 85 ? 16.336 -8.036 -8.600 1.00 57.56 85 GLY A C 1
ATOM 655 O O . GLY A 1 85 ? 15.158 -8.346 -8.748 1.00 57.56 85 GLY A O 1
ATOM 656 N N . HIS A 1 86 ? 16.807 -6.871 -9.067 1.00 64.75 86 HIS A N 1
ATOM 657 C CA . HIS A 1 86 ? 16.018 -5.774 -9.668 1.00 64.75 86 HIS A CA 1
ATOM 658 C C . HIS A 1 86 ? 15.506 -6.035 -11.103 1.00 64.75 86 HIS A C 1
ATOM 660 O O . HIS A 1 86 ? 15.611 -5.175 -11.983 1.00 64.75 86 HIS A O 1
ATOM 666 N N . ASN A 1 87 ? 14.959 -7.220 -11.367 1.00 70.00 87 ASN A N 1
ATOM 667 C CA . ASN A 1 87 ? 14.475 -7.575 -12.697 1.00 70.00 87 ASN A CA 1
ATOM 668 C C . ASN A 1 87 ? 13.118 -6.921 -12.985 1.00 70.00 87 ASN A C 1
ATOM 670 O O . ASN A 1 87 ? 12.173 -7.025 -12.206 1.00 70.00 87 ASN A O 1
ATOM 674 N N . VAL A 1 88 ? 13.021 -6.248 -14.132 1.00 77.38 88 VAL A N 1
ATOM 675 C CA . VAL A 1 88 ? 11.762 -5.686 -14.641 1.00 77.38 88 VAL A CA 1
ATOM 676 C C . VAL A 1 88 ? 11.172 -6.675 -15.645 1.00 77.38 88 VAL A C 1
ATOM 678 O O . VAL A 1 88 ? 11.923 -7.128 -16.512 1.00 77.38 88 VAL A O 1
ATOM 681 N N . PRO A 1 89 ? 9.866 -6.995 -15.589 1.00 81.69 89 PRO A N 1
ATOM 682 C CA . PRO A 1 89 ? 9.258 -7.903 -16.553 1.00 81.69 89 PRO A CA 1
ATOM 683 C C . PRO A 1 89 ? 9.400 -7.391 -17.991 1.00 81.69 89 PRO A C 1
ATOM 685 O O . PRO A 1 89 ? 9.158 -6.213 -18.276 1.00 81.69 89 PRO A O 1
ATOM 688 N N . ILE A 1 90 ? 9.774 -8.291 -18.897 1.00 89.75 90 ILE A N 1
ATOM 689 C CA . ILE A 1 90 ? 9.938 -8.027 -20.327 1.00 89.75 90 ILE A CA 1
ATOM 690 C C . ILE A 1 90 ? 8.875 -8.821 -21.081 1.00 89.75 90 ILE A C 1
ATOM 692 O O . ILE A 1 90 ? 8.604 -9.973 -20.749 1.00 89.75 90 ILE A O 1
ATOM 696 N N . ILE A 1 91 ? 8.290 -8.204 -22.100 1.00 91.31 91 ILE A N 1
ATOM 697 C CA . ILE A 1 91 ? 7.363 -8.842 -23.028 1.00 91.31 91 ILE A CA 1
ATOM 698 C C . ILE A 1 91 ? 7.851 -8.668 -24.466 1.00 91.31 91 ILE A C 1
ATOM 700 O O . ILE A 1 91 ? 8.667 -7.790 -24.758 1.00 91.31 91 ILE A O 1
ATOM 704 N N . LYS A 1 92 ? 7.322 -9.498 -25.363 1.00 94.50 92 LYS A N 1
ATOM 705 C CA . LYS A 1 92 ? 7.450 -9.335 -26.809 1.00 94.50 92 LYS A CA 1
ATOM 706 C C . LYS A 1 92 ? 6.071 -9.013 -27.377 1.00 94.50 92 LYS A C 1
ATOM 708 O O . LYS A 1 92 ? 5.138 -9.774 -27.135 1.00 94.50 92 LYS A O 1
ATOM 713 N N . ASP A 1 93 ? 5.955 -7.903 -28.090 1.00 92.50 93 ASP A N 1
ATOM 714 C CA . ASP A 1 93 ? 4.762 -7.509 -28.840 1.00 92.50 93 ASP A CA 1
ATOM 715 C C . ASP A 1 93 ? 5.083 -7.374 -30.339 1.00 92.50 93 ASP A C 1
ATOM 717 O O . ASP A 1 93 ? 6.194 -7.696 -30.777 1.00 92.50 93 ASP A O 1
ATOM 721 N N . ASP A 1 94 ? 4.105 -6.931 -31.131 1.00 95.06 94 ASP A N 1
ATOM 722 C CA . ASP A 1 94 ? 4.234 -6.772 -32.587 1.00 95.06 94 ASP A CA 1
ATOM 723 C C . ASP A 1 94 ? 5.342 -5.779 -32.992 1.00 95.06 94 ASP A C 1
ATOM 725 O O . ASP A 1 94 ? 5.819 -5.812 -34.125 1.00 95.06 94 ASP A O 1
ATOM 729 N N . PHE A 1 95 ? 5.792 -4.924 -32.065 1.00 92.75 95 PHE A N 1
ATOM 730 C CA . PHE A 1 95 ? 6.841 -3.924 -32.276 1.00 92.75 95 PHE A CA 1
ATOM 731 C C . PHE A 1 95 ? 8.207 -4.355 -31.719 1.00 92.75 95 PHE A C 1
ATOM 733 O O . PHE A 1 95 ? 9.187 -3.620 -31.853 1.00 92.75 95 PHE A O 1
ATOM 740 N N . GLY A 1 96 ? 8.302 -5.545 -31.119 1.00 94.31 96 GLY A N 1
ATOM 741 C CA . GLY A 1 96 ? 9.547 -6.124 -30.626 1.00 94.31 96 GLY A CA 1
ATOM 742 C C . GLY A 1 96 ? 9.547 -6.381 -29.121 1.00 94.31 96 GLY A C 1
ATOM 743 O O . GLY A 1 96 ? 8.528 -6.692 -28.513 1.00 94.31 96 GLY A O 1
ATOM 744 N N . ILE A 1 97 ? 10.733 -6.338 -28.513 1.00 95.31 97 ILE A N 1
ATOM 745 C CA . ILE A 1 97 ? 10.920 -6.627 -27.086 1.00 95.31 97 ILE A CA 1
ATOM 746 C C . ILE A 1 97 ? 10.880 -5.317 -26.299 1.00 95.31 97 ILE A C 1
ATOM 748 O O . ILE A 1 97 ? 11.674 -4.413 -26.554 1.00 95.31 97 ILE A O 1
ATOM 752 N N . ARG A 1 98 ? 10.008 -5.234 -25.290 1.00 93.56 98 ARG A N 1
ATOM 753 C CA . ARG A 1 98 ? 9.922 -4.077 -24.389 1.00 93.56 98 ARG A CA 1
ATOM 754 C C . ARG A 1 98 ? 9.677 -4.480 -22.941 1.00 93.56 98 ARG A C 1
ATOM 756 O O . ARG A 1 98 ? 9.246 -5.587 -22.642 1.00 93.56 98 ARG A O 1
ATOM 763 N N . LYS A 1 99 ? 9.908 -3.545 -22.020 1.00 91.38 99 LYS A N 1
ATOM 764 C CA . LYS A 1 99 ? 9.520 -3.704 -20.611 1.00 91.38 99 LYS A CA 1
ATOM 765 C C . LYS A 1 99 ? 8.015 -3.491 -20.451 1.00 91.38 99 LYS A C 1
ATOM 767 O O . LYS A 1 99 ? 7.428 -2.659 -21.151 1.00 91.38 99 LYS A O 1
ATOM 772 N N . LEU A 1 100 ? 7.416 -4.188 -19.489 1.00 93.75 100 LEU A N 1
ATOM 773 C CA . LEU A 1 100 ? 6.131 -3.757 -18.948 1.00 93.75 100 LEU A CA 1
ATOM 774 C C . LEU A 1 100 ? 6.285 -2.359 -18.354 1.00 93.75 100 LEU A C 1
ATOM 776 O O . LEU A 1 100 ? 7.268 -2.076 -17.677 1.00 93.75 100 LEU A O 1
ATOM 780 N N . THR A 1 101 ? 5.309 -1.495 -18.593 1.00 94.75 101 THR A N 1
ATOM 781 C CA . THR A 1 101 ? 5.190 -0.192 -17.940 1.00 94.75 101 THR A CA 1
ATOM 782 C C . THR A 1 101 ? 4.808 -0.374 -16.468 1.00 94.75 101 THR A C 1
ATOM 784 O O . THR A 1 101 ? 4.173 -1.371 -16.110 1.00 94.75 101 THR A O 1
ATOM 787 N N . PRO A 1 102 ? 5.096 0.599 -15.584 1.00 95.62 102 PRO A N 1
ATOM 788 C CA . PRO A 1 102 ? 4.683 0.486 -14.189 1.00 95.62 102 PRO A CA 1
ATOM 789 C C . PRO A 1 102 ? 3.169 0.327 -14.034 1.00 95.62 102 PRO A C 1
ATOM 791 O O . PRO A 1 102 ? 2.707 -0.465 -13.217 1.00 95.62 102 PRO A O 1
ATOM 794 N N . ARG A 1 103 ? 2.380 1.021 -14.865 1.00 97.12 103 ARG A N 1
ATOM 795 C CA . ARG A 1 103 ? 0.923 0.859 -14.888 1.00 97.12 103 ARG A CA 1
ATOM 796 C C . ARG A 1 103 ? 0.516 -0.577 -15.220 1.00 97.12 103 ARG A C 1
ATOM 798 O O . ARG A 1 103 ? -0.358 -1.107 -14.543 1.00 97.12 103 ARG A O 1
ATOM 805 N N . GLU A 1 104 ? 1.125 -1.207 -16.223 1.00 96.31 104 GLU A N 1
ATOM 806 C CA . GLU A 1 104 ? 0.858 -2.618 -16.532 1.00 96.31 104 GLU A CA 1
ATOM 807 C C . GLU A 1 104 ? 1.164 -3.510 -15.321 1.00 96.31 104 GLU A C 1
ATOM 809 O O . GLU A 1 104 ? 0.314 -4.310 -14.943 1.00 96.31 104 GLU A O 1
ATOM 814 N N . CYS A 1 105 ? 2.292 -3.305 -14.631 1.00 95.88 105 CYS A N 1
ATOM 815 C CA . CYS A 1 105 ? 2.630 -4.066 -13.421 1.00 95.88 105 CYS A CA 1
ATOM 816 C C . CYS A 1 105 ? 1.588 -3.907 -12.296 1.00 95.88 105 CYS A C 1
ATOM 818 O O . CYS A 1 105 ? 1.145 -4.901 -11.724 1.00 95.88 105 CYS A O 1
ATOM 820 N N . PHE A 1 106 ? 1.140 -2.682 -11.998 1.00 97.38 106 PHE A N 1
ATOM 821 C CA . PHE A 1 106 ? 0.073 -2.455 -11.009 1.00 97.38 106 PHE A CA 1
ATOM 822 C C . PHE A 1 106 ? -1.264 -3.079 -11.440 1.00 97.38 106 PHE A C 1
ATOM 824 O O . PHE A 1 106 ? -1.991 -3.615 -10.604 1.00 97.38 106 PHE A O 1
ATOM 831 N N . ASN A 1 107 ? -1.586 -3.047 -12.736 1.00 97.00 107 ASN A N 1
ATOM 832 C CA . ASN A 1 107 ? -2.786 -3.695 -13.263 1.00 97.00 107 ASN A CA 1
ATOM 833 C C . ASN A 1 107 ? -2.702 -5.226 -13.143 1.00 97.00 107 ASN A C 1
ATOM 835 O O . ASN A 1 107 ? -3.710 -5.848 -12.824 1.00 97.00 107 ASN A O 1
ATOM 839 N N . PHE A 1 108 ? -1.525 -5.833 -13.340 1.00 95.31 108 PHE A N 1
ATOM 840 C CA . PHE A 1 108 ? -1.314 -7.269 -13.113 1.00 95.31 108 PHE A CA 1
ATOM 841 C C . PHE A 1 108 ? -1.454 -7.656 -11.639 1.00 95.31 108 PHE A C 1
ATOM 843 O O . PHE A 1 108 ? -2.027 -8.698 -11.337 1.00 95.31 108 PHE A O 1
ATOM 850 N N . GLN A 1 109 ? -1.050 -6.777 -10.717 1.00 96.12 109 GLN A N 1
ATOM 851 C CA . GLN A 1 109 ? -1.363 -6.911 -9.287 1.00 96.12 109 GLN A CA 1
ATOM 852 C C . GLN A 1 109 ? -2.854 -6.672 -8.969 1.00 96.12 109 GLN A C 1
ATOM 854 O O . GLN A 1 109 ? -3.292 -6.822 -7.828 1.00 96.12 109 GLN A O 1
ATOM 859 N N . GLY A 1 110 ? -3.648 -6.307 -9.978 1.00 97.69 110 GLY A N 1
ATOM 860 C CA . GLY A 1 110 ? -5.094 -6.136 -9.928 1.00 97.69 110 GLY A CA 1
ATOM 861 C C . GLY A 1 110 ? -5.566 -4.778 -9.416 1.00 97.69 110 GLY A C 1
ATOM 862 O O . GLY A 1 110 ? -6.767 -4.606 -9.204 1.00 97.69 110 GLY A O 1
ATOM 863 N N . TYR A 1 111 ? -4.671 -3.804 -9.230 1.00 98.25 111 TYR A N 1
ATOM 864 C CA . TYR A 1 111 ? -5.069 -2.457 -8.823 1.00 98.25 111 TYR A CA 1
ATOM 865 C C . TYR A 1 111 ? -5.985 -1.812 -9.875 1.00 98.25 111 TYR A C 1
ATOM 867 O O . TYR A 1 111 ? -5.750 -1.948 -11.079 1.00 98.25 111 TYR A O 1
ATOM 875 N N . PRO A 1 112 ? -7.028 -1.072 -9.454 1.00 97.19 112 PRO A N 1
ATOM 876 C CA . PRO A 1 112 ? -7.919 -0.406 -10.392 1.00 97.19 112 PRO A CA 1
ATOM 877 C C . PRO A 1 112 ? -7.174 0.689 -11.164 1.00 97.19 112 PRO A C 1
ATOM 879 O O . PRO A 1 112 ? -6.274 1.338 -10.634 1.00 97.19 112 PRO A O 1
ATOM 882 N N . LYS A 1 113 ? -7.613 0.981 -12.396 1.00 96.38 113 LYS A N 1
ATOM 883 C CA . LYS A 1 113 ? -7.039 2.067 -13.220 1.00 96.38 113 LYS A CA 1
ATOM 884 C C . LYS A 1 113 ? -7.090 3.438 -12.530 1.00 96.38 113 LYS A C 1
ATOM 886 O O . LYS A 1 113 ? -6.256 4.291 -12.808 1.00 96.38 113 LYS A O 1
ATOM 891 N N . SER A 1 114 ? -8.049 3.632 -11.621 1.00 96.94 114 SER A N 1
ATOM 892 C CA . SER A 1 114 ? -8.190 4.840 -10.803 1.00 96.94 114 SER A CA 1
ATOM 893 C C . SER A 1 114 ? -7.149 4.963 -9.683 1.00 96.94 114 SER A C 1
ATOM 895 O O . SER A 1 114 ? -7.050 6.029 -9.083 1.00 96.94 114 SER A O 1
ATOM 897 N N . PHE A 1 115 ? -6.409 3.894 -9.363 1.00 98.25 115 PHE A N 1
ATOM 898 C CA . PHE A 1 115 ? -5.333 3.925 -8.373 1.00 98.25 115 PHE A CA 1
ATOM 899 C C . PHE A 1 115 ? -4.178 4.767 -8.910 1.00 98.25 115 PHE A C 1
ATOM 901 O O . PHE A 1 115 ? -3.613 4.456 -9.961 1.00 98.25 115 PHE A O 1
ATOM 908 N N . LYS A 1 116 ? -3.849 5.857 -8.226 1.00 98.38 116 LYS A N 1
ATOM 909 C CA . LYS A 1 116 ? -2.931 6.886 -8.718 1.00 98.38 116 LYS A CA 1
ATOM 910 C C . LYS A 1 116 ? -1.481 6.480 -8.481 1.00 98.38 116 LYS A C 1
ATOM 912 O O . LYS A 1 116 ? -1.155 5.945 -7.426 1.00 98.38 116 LYS A O 1
ATOM 917 N N . LEU A 1 117 ? -0.622 6.774 -9.455 1.00 98.19 117 LEU A N 1
ATOM 918 C CA . LEU A 1 117 ? 0.827 6.604 -9.355 1.00 98.19 117 LEU A CA 1
ATOM 919 C C . LEU A 1 117 ? 1.492 7.986 -9.446 1.00 98.19 117 LEU A C 1
ATOM 921 O O . LEU A 1 117 ? 1.072 8.787 -10.286 1.00 98.19 117 LEU A O 1
ATOM 925 N N . PRO A 1 118 ? 2.488 8.289 -8.600 1.00 98.00 118 PRO A N 1
ATOM 926 C CA . PRO A 1 118 ? 3.180 9.569 -8.624 1.00 98.00 118 PRO A CA 1
ATOM 927 C C . PRO A 1 118 ? 4.125 9.672 -9.824 1.00 98.00 118 PRO A C 1
ATOM 929 O O . PRO A 1 118 ? 4.603 8.669 -10.354 1.00 98.00 118 PRO A O 1
ATOM 932 N N . ASN A 1 119 ? 4.453 10.907 -10.207 1.00 97.25 119 ASN A N 1
ATOM 933 C CA . ASN A 1 119 ? 5.497 11.178 -11.191 1.00 97.25 119 ASN A CA 1
ATOM 934 C C . ASN A 1 119 ? 6.887 11.047 -10.538 1.00 97.25 119 ASN A C 1
ATOM 936 O O . ASN A 1 119 ? 7.449 12.022 -10.043 1.00 97.25 119 ASN A O 1
ATOM 940 N N . ILE A 1 120 ? 7.404 9.819 -10.473 1.00 96.81 120 ILE A N 1
ATOM 941 C CA . ILE A 1 120 ? 8.738 9.471 -9.958 1.00 96.81 120 ILE A CA 1
ATOM 942 C C . ILE A 1 120 ? 9.421 8.478 -10.906 1.00 96.81 120 ILE A C 1
ATOM 944 O O . ILE A 1 120 ? 8.805 7.969 -11.839 1.00 96.81 120 ILE A O 1
ATOM 948 N N . ALA A 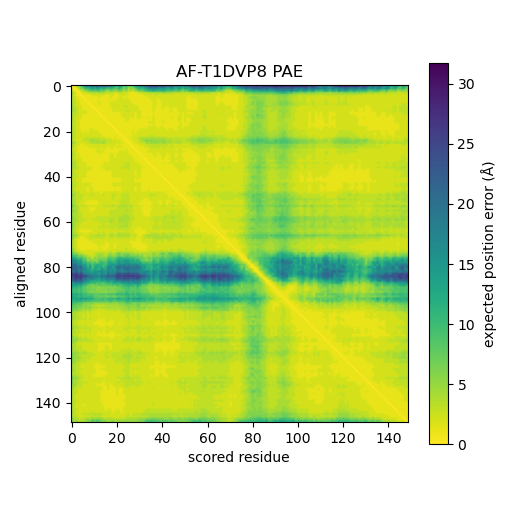1 121 ? 10.695 8.166 -10.655 1.00 95.88 121 ALA A N 1
ATOM 949 C CA . ALA A 1 121 ? 11.446 7.216 -11.470 1.00 95.88 121 ALA A CA 1
ATOM 950 C C . ALA A 1 121 ? 10.733 5.854 -11.593 1.00 95.88 121 ALA A C 1
ATOM 952 O O . ALA A 1 121 ? 10.345 5.248 -10.590 1.00 95.88 121 ALA A O 1
ATOM 953 N N . ASN A 1 122 ? 10.648 5.328 -12.821 1.00 94.00 122 ASN A N 1
ATOM 954 C CA . ASN A 1 122 ? 10.009 4.036 -13.100 1.00 94.00 122 ASN A CA 1
ATOM 955 C C . ASN A 1 122 ? 10.601 2.888 -12.270 1.00 94.00 122 ASN A C 1
ATOM 957 O O . ASN A 1 122 ? 9.862 2.003 -11.858 1.00 94.00 122 ASN A O 1
ATOM 961 N N . SER A 1 123 ? 11.904 2.916 -11.968 1.00 91.69 123 SER A N 1
ATOM 962 C CA . SER A 1 123 ? 12.553 1.925 -11.095 1.00 91.69 123 SER A CA 1
ATOM 963 C C . SER A 1 123 ? 11.910 1.847 -9.706 1.00 91.69 123 SER A C 1
ATOM 965 O O . SER A 1 123 ? 11.690 0.751 -9.196 1.00 91.69 123 SER A O 1
ATOM 967 N N . LYS A 1 124 ? 11.539 2.993 -9.120 1.00 93.81 124 LYS A N 1
ATOM 968 C CA . LYS A 1 124 ? 10.829 3.050 -7.836 1.00 93.81 124 LYS A CA 1
ATOM 969 C C . LYS A 1 124 ? 9.406 2.519 -7.962 1.00 93.81 124 LYS A C 1
ATOM 971 O O . LYS A 1 124 ? 8.969 1.776 -7.093 1.00 93.81 124 LYS A O 1
ATOM 976 N N . LEU A 1 125 ? 8.711 2.825 -9.058 1.00 95.38 125 LEU A N 1
ATOM 977 C CA . LEU A 1 125 ? 7.368 2.292 -9.302 1.00 95.38 125 LEU A CA 1
ATOM 978 C C . LEU A 1 125 ? 7.372 0.772 -9.537 1.00 95.38 125 LEU A C 1
ATOM 980 O O . LEU A 1 125 ? 6.474 0.091 -9.054 1.00 95.38 125 LEU A O 1
ATOM 984 N N . TYR A 1 126 ? 8.379 0.218 -10.221 1.00 93.69 126 TYR A N 1
ATOM 985 C CA . TYR A 1 126 ? 8.525 -1.237 -10.360 1.00 93.69 126 TYR A CA 1
ATOM 986 C C . TYR A 1 126 ? 8.765 -1.911 -9.012 1.00 93.69 126 TYR A C 1
ATOM 988 O O . TYR A 1 126 ? 8.125 -2.916 -8.717 1.00 93.69 126 TYR A O 1
ATOM 996 N N . MET A 1 127 ? 9.632 -1.333 -8.177 1.00 91.25 127 MET A N 1
ATOM 997 C CA . MET A 1 127 ? 9.870 -1.829 -6.821 1.00 91.25 127 MET A CA 1
ATOM 998 C C . MET A 1 127 ? 8.589 -1.787 -5.981 1.00 91.25 127 MET A C 1
ATOM 1000 O O . MET A 1 127 ? 8.265 -2.761 -5.312 1.00 91.25 127 MET A O 1
ATOM 1004 N N . GLN A 1 128 ? 7.814 -0.703 -6.072 1.00 94.12 128 GLN A N 1
ATOM 1005 C CA . GLN A 1 128 ? 6.519 -0.597 -5.401 1.00 94.12 128 GLN A CA 1
ATOM 1006 C C . GLN A 1 128 ? 5.508 -1.634 -5.889 1.00 94.12 128 GLN A C 1
ATOM 1008 O O . GLN A 1 128 ? 4.815 -2.217 -5.066 1.00 94.12 128 GLN A O 1
ATOM 1013 N N . ALA A 1 129 ? 5.419 -1.878 -7.201 1.00 94.06 129 ALA A N 1
ATOM 1014 C CA . ALA A 1 129 ? 4.524 -2.892 -7.753 1.00 94.06 129 ALA A CA 1
ATOM 1015 C C . ALA A 1 129 ? 4.920 -4.305 -7.293 1.00 94.06 129 ALA A C 1
ATOM 1017 O O . ALA A 1 129 ? 4.050 -5.091 -6.919 1.00 94.06 129 ALA A O 1
ATOM 1018 N N . GLY A 1 130 ? 6.223 -4.609 -7.295 1.00 90.56 130 GLY A N 1
ATOM 1019 C CA . GLY A 1 130 ? 6.767 -5.904 -6.881 1.00 90.56 130 GLY A CA 1
ATOM 1020 C C . GLY A 1 130 ? 6.642 -6.172 -5.380 1.00 90.56 130 GLY A C 1
ATOM 1021 O O . GLY A 1 130 ? 6.301 -7.283 -4.995 1.00 90.56 130 GLY A O 1
ATOM 1022 N N . ASN A 1 131 ? 6.838 -5.151 -4.541 1.00 91.50 131 ASN A N 1
ATOM 1023 C CA . ASN A 1 131 ? 6.664 -5.250 -3.086 1.00 91.50 131 ASN A CA 1
ATOM 1024 C C . ASN A 1 131 ? 5.192 -5.168 -2.651 1.00 91.50 131 ASN A C 1
ATOM 1026 O O . ASN A 1 131 ? 4.890 -5.273 -1.465 1.00 91.50 131 ASN A O 1
ATOM 1030 N N . SER A 1 132 ? 4.272 -4.923 -3.584 1.00 94.00 132 SER A N 1
ATOM 1031 C CA . SER A 1 132 ? 2.857 -4.804 -3.269 1.00 94.00 132 SER A CA 1
ATOM 1032 C C . SER A 1 132 ? 2.183 -6.158 -3.094 1.00 94.00 132 SER A C 1
ATOM 1034 O O . SER A 1 132 ? 2.585 -7.169 -3.667 1.00 94.00 132 SER A O 1
ATOM 1036 N N . ILE A 1 133 ? 1.063 -6.138 -2.383 1.00 95.12 133 ILE A N 1
ATOM 1037 C CA . ILE A 1 133 ? 0.105 -7.240 -2.360 1.00 95.12 133 ILE A CA 1
ATOM 1038 C C . ILE A 1 133 ? -0.656 -7.351 -3.688 1.00 95.12 133 ILE A C 1
ATOM 1040 O O . ILE A 1 133 ? -0.878 -6.365 -4.396 1.00 95.12 133 ILE A O 1
ATOM 1044 N N . THR A 1 134 ? -1.148 -8.553 -3.983 1.00 96.25 134 THR A N 1
ATOM 1045 C CA . THR A 1 134 ? -2.105 -8.782 -5.071 1.00 96.25 134 THR A CA 1
ATOM 1046 C C . THR A 1 134 ? -3.514 -8.391 -4.607 1.00 96.25 134 THR A C 1
ATOM 1048 O O . THR A 1 134 ? -4.171 -9.118 -3.856 1.00 96.25 134 THR A O 1
ATOM 1051 N N . TYR A 1 135 ? -3.995 -7.224 -5.044 1.00 97.56 135 TYR A N 1
ATOM 1052 C CA . TYR A 1 135 ? -5.214 -6.582 -4.531 1.00 97.56 135 TYR A CA 1
ATOM 1053 C C . TYR A 1 135 ? -6.479 -7.459 -4.588 1.00 97.56 135 TYR A C 1
ATOM 1055 O O . TYR A 1 135 ? -7.183 -7.528 -3.579 1.00 97.56 135 TYR A O 1
ATOM 1063 N N . PRO A 1 136 ? -6.804 -8.161 -5.694 1.00 97.94 136 PRO A N 1
ATOM 1064 C CA . PRO A 1 136 ? -8.021 -8.968 -5.763 1.00 97.94 136 PRO A CA 1
ATOM 1065 C C . PRO A 1 136 ? -8.053 -10.104 -4.737 1.00 97.94 136 PRO A C 1
ATOM 1067 O O . PRO A 1 136 ? -9.121 -10.411 -4.208 1.00 97.94 136 PRO A O 1
ATOM 1070 N N . LEU A 1 137 ? -6.895 -10.704 -4.441 1.00 97.88 137 LEU A N 1
ATOM 1071 C CA . LEU A 1 137 ? -6.768 -11.752 -3.431 1.00 97.88 137 LEU A CA 1
ATOM 1072 C C . LEU A 1 137 ? -7.044 -11.180 -2.041 1.00 97.88 137 LEU A C 1
ATOM 1074 O O . LEU A 1 137 ? -7.930 -11.662 -1.340 1.00 97.88 137 LEU A O 1
ATOM 1078 N N . VAL A 1 138 ? -6.343 -10.107 -1.673 1.00 97.75 138 VAL A N 1
ATOM 1079 C CA . VAL A 1 138 ? -6.498 -9.485 -0.351 1.00 97.75 138 VAL A CA 1
ATOM 1080 C C . VAL A 1 138 ? -7.904 -8.924 -0.160 1.00 97.75 138 VAL A C 1
ATOM 1082 O O . VAL A 1 138 ? -8.476 -9.077 0.912 1.00 97.75 138 VAL A O 1
ATOM 1085 N N . LYS A 1 139 ? -8.528 -8.360 -1.200 1.00 97.81 139 LYS A N 1
ATOM 1086 C CA . LYS A 1 139 ? -9.929 -7.925 -1.132 1.00 97.81 139 LYS A CA 1
ATOM 1087 C C . LYS A 1 139 ? -10.886 -9.090 -0.861 1.00 97.81 139 LYS A C 1
ATOM 1089 O O . LYS A 1 139 ? -11.829 -8.931 -0.091 1.00 97.81 139 LYS A O 1
ATOM 1094 N N . LYS A 1 140 ? -10.673 -10.254 -1.486 1.00 97.94 140 LYS A N 1
ATOM 1095 C CA . LYS A 1 140 ? -11.478 -11.454 -1.204 1.00 97.94 140 LYS A CA 1
ATOM 1096 C C . LYS A 1 140 ? -11.291 -11.913 0.239 1.00 97.94 140 LYS A C 1
ATOM 1098 O O . LYS A 1 140 ? -12.284 -12.166 0.905 1.00 97.94 140 LYS A O 1
ATOM 1103 N N . ILE A 1 141 ? -10.053 -11.940 0.729 1.00 97.25 141 ILE A N 1
ATOM 1104 C CA . ILE A 1 141 ? -9.753 -12.272 2.127 1.00 97.25 141 ILE A CA 1
ATOM 1105 C C . ILE A 1 141 ? -10.450 -11.285 3.076 1.00 97.25 141 ILE A C 1
ATOM 1107 O O . ILE A 1 141 ? -11.135 -11.715 3.997 1.00 97.25 141 ILE A O 1
ATOM 1111 N N . ALA A 1 142 ? -10.365 -9.978 2.810 1.00 96.31 142 ALA A N 1
ATOM 1112 C CA . ALA A 1 142 ? -11.046 -8.952 3.598 1.00 96.31 142 ALA A CA 1
ATOM 1113 C C . ALA A 1 142 ? -12.569 -9.169 3.643 1.00 96.31 142 ALA A C 1
ATOM 1115 O O . ALA A 1 142 ? -13.169 -9.062 4.709 1.00 96.31 142 ALA A O 1
ATOM 1116 N N . ASN A 1 143 ? -13.194 -9.536 2.517 1.00 95.88 143 ASN A N 1
ATOM 1117 C CA . ASN A 1 143 ? -14.619 -9.877 2.481 1.00 95.88 143 ASN A CA 1
ATOM 1118 C C . ASN A 1 143 ? -14.967 -11.091 3.353 1.00 95.88 143 ASN A C 1
ATOM 1120 O O . ASN A 1 143 ? -16.030 -11.093 3.961 1.00 95.88 143 ASN A O 1
ATOM 1124 N N . GLU A 1 144 ? -14.120 -12.122 3.400 1.00 96.56 144 GLU A N 1
ATOM 1125 C CA . GLU A 1 144 ? -14.364 -13.291 4.256 1.00 96.56 144 GLU A CA 1
ATOM 1126 C C . GLU A 1 144 ? -14.167 -12.960 5.740 1.00 96.56 144 GLU A C 1
ATOM 1128 O O . GLU A 1 144 ? -14.989 -13.358 6.561 1.00 96.56 144 GLU A O 1
ATOM 1133 N N . ILE A 1 145 ? -13.149 -12.161 6.083 1.00 94.69 145 ILE A N 1
ATOM 1134 C CA . ILE A 1 145 ? -12.936 -11.681 7.458 1.00 94.69 145 ILE A CA 1
ATOM 1135 C C . ILE A 1 145 ? -14.161 -10.895 7.951 1.00 94.69 145 ILE A C 1
ATOM 1137 O O . ILE A 1 145 ? -14.638 -11.106 9.060 1.00 94.69 145 ILE A O 1
ATOM 1141 N N . LEU A 1 146 ? -14.733 -10.037 7.105 1.00 91.44 146 LEU A N 1
ATOM 1142 C CA . LEU A 1 146 ? -15.926 -9.253 7.438 1.00 91.44 146 LEU A CA 1
ATOM 1143 C C . LEU A 1 146 ? -17.181 -10.091 7.730 1.00 91.44 146 LEU A C 1
ATOM 1145 O O . LEU A 1 146 ? -18.130 -9.554 8.291 1.00 91.44 146 LEU A O 1
ATOM 1149 N N . LYS A 1 147 ? -17.231 -11.369 7.332 1.00 92.38 147 LYS A N 1
ATOM 1150 C CA . LYS A 1 147 ? -18.371 -12.252 7.634 1.00 92.38 147 LYS A CA 1
ATOM 1151 C C . LYS A 1 147 ? -18.290 -12.865 9.028 1.00 92.38 147 LYS A C 1
ATOM 1153 O O . LYS A 1 147 ? -19.313 -13.315 9.535 1.00 92.38 147 LYS A O 1
ATOM 1158 N N . VAL A 1 148 ? -17.089 -12.943 9.600 1.00 90.81 148 VAL A N 1
ATOM 1159 C CA . VAL A 1 148 ? -16.846 -13.585 10.901 1.00 90.81 148 VAL A CA 1
ATOM 1160 C C . VAL A 1 148 ? -16.708 -12.581 12.051 1.00 90.81 148 VAL A C 1
ATOM 1162 O O . VAL A 1 148 ? -16.732 -12.998 13.206 1.00 90.81 148 VAL A O 1
ATOM 1165 N N . LEU A 1 149 ? -16.579 -11.284 11.745 1.00 87.12 149 LEU A N 1
ATOM 1166 C CA . LEU A 1 149 ? -16.518 -10.168 12.704 1.00 87.12 149 LEU A CA 1
ATOM 1167 C C . LEU A 1 149 ? -17.881 -9.485 12.902 1.00 87.12 149 LEU A C 1
ATOM 1169 O O . LEU A 1 149 ? -18.153 -9.011 14.038 1.00 87.12 149 LEU A O 1
#

Organism: NCBI:txid1325130

Foldseek 3Di:
DDQAEEEAELCQLNLLVVLLCVLPVNYDHQAAEHADPQSVVLNCVQCVPDDYHHDCVDPVRVVSDDPDGDYYHYLDDCVVPDPDDLDFDWDQDPVGIDGDFLLNLQVQLVDDPPRDHDPDDRSSSRVSSVSDHSNVVSSVVSNVVVVVD

InterPro domains:
  IPR001525 C-5 cytosine methyltransferase [PF00145] (5-87)
  IPR001525 C-5 cytosine methyltransferase [PF00145] (95-147)
  IPR001525 C-5 cytosine methyltransferase [PS51679] (4-149)
  IPR018117 DNA methylase, C-5 cytosine-specific, active site [PS00094] (70-82)
  IPR029063 S-adenosyl-L-methionine-dependent methyltransferase superfamily [G3DSA:3.40.50.150] (1-111)
  IPR029063 S-adenosyl-L-methionine-dependent methyltransferase superfamily [SSF53335] (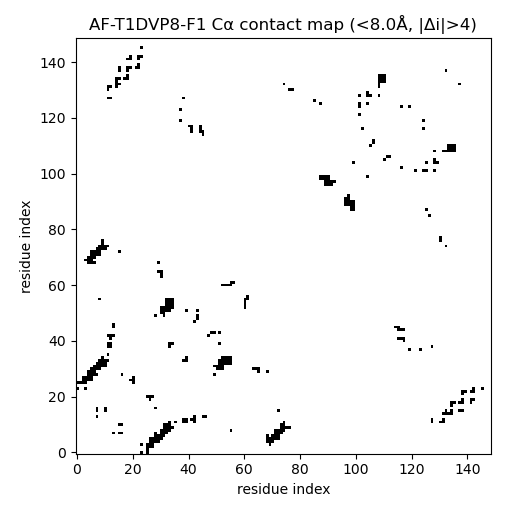1-149)
  IPR050750 Cytosine-specific C5-methyltransferase [PTHR46098] (2-86)

Sequence (149 aa):
MKNLTFIDLFAGVGGFHLAFTKANSSAHCLFASEIDSSAQKTYHLNFPKTLLFGDITLKEMQDNIPQHFDILCAGFPCQAFSIAGHNVPIIKDDFGIRKLTPRECFNFQGYPKSFKLPNIANSKLYMQAGNSITYPLVKKIANEILKVL

pLDDT: mean 92.56, std 10.07, range [52.81, 98.56]

Mean predicted aligned error: 4.19 Å

Nearest PDB structures (foldseek):
  4h0n-assembly4_D  TM=6.638E-01  e=2.153E-05  Spodoptera frugiperda
  1g55-assembly1_A  TM=7.011E-01  e=1.005E-04  Homo sapiens
  6fdf-assembly4_D  TM=6.658E-01  e=2.333E-03  Schizosaccharomyces pombe
  6fdf-assembly3_C  TM=6.522E-01  e=2.481E-03  Schizosaccharomyces pombe
  6fdf-assembly1_A  TM=6.623E-01  e=4.063E-03  Schizosaccharomyces pombe

Secondary structure (DSSP, 8-state):
---EEEEEET-TTTHHHHHHHHH-TTEEEEEEE---HHHHHHHHHH-TTS-EE--TTSHHHHTTS-S--SEEEE---GGGT----SPPPEEEETTEEEEPPHHHHHHHTT--TTS---SS-HHHHHHHHHTS--HHHHHHHHHHHHHH-

Radius of gyration: 16.31 Å; Cα contacts (8 Å, |Δi|>4): 219; chains: 1; bounding box: 40×26×55 Å